Protein AF-A0A086CIS7-F1 (afdb_monomer)

Nearest PDB structures (foldseek):
  1qr0-assembly1_A  TM=6.938E-01  e=1.526E-03  Bacillus subtilis
  1fte-assembly1_C  TM=7.489E-01  e=6.905E-03  Streptococcus pneumoniae
  7r49-assembly3_C  TM=7.147E-01  e=5.167E-02  Lactiplantibacillus plantarum subsp. plantarum NC8
  3wpa-assembly1_A  TM=3.507E-01  e=7.914E+00  Acinetobacter sp. Tol 5
  3wpr-assembly1_B  TM=2.722E-01  e=7.432E+00  Acinetobacter sp. Tol 5

Solvent-accessible surface area (backbone atoms only — not comparable to full-atom values): 6364 Å² total; per-residue (Å²): 107,70,72,57,39,69,71,40,39,32,73,66,55,41,51,58,46,65,76,45,56,80,69,58,26,54,56,50,48,48,54,51,50,34,41,51,52,26,42,32,63,69,71,67,61,50,86,84,50,65,52,50,55,42,43,69,44,83,58,91,78,30,32,53,45,70,68,58,84,87,70,83,63,78,39,34,41,52,71,53,76,52,87,89,85,42,71,49,42,45,53,41,73,68,94,79,81,90,85,84,81,91,82,133

Secondary structure (DSSP, 8-state):
-HHHHHHHS-HHHHHHHHTS-HHHHHHHHHHHHHHHHHHHHHHT--TTS-TTSEEEE-SSSPEEEES-GGG----EEEEEE-TTS-EEEEEES-S---------

Foldseek 3Di:
DLVCCVQQAAPVLSVVLVPDDPVVSVVSVLCLVQQLVQVCVVVVVPPVDRSNQWHWDPPPFIFIDHNDPPDDQGKGWDWD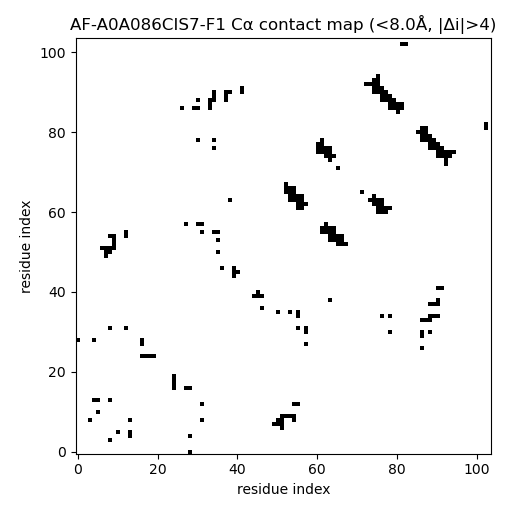AAPPRHIHIHIDSDPDDDDDDDHD

Mean predicted aligned error: 5.94 Å

Organism: NCBI:txid1527444

Radius of gyration: 13.67 Å; Cα contacts (8 Å, |Δi|>4): 129; chains: 1; bounding box: 42×26×33 Å

pLDDT: mean 82.27, std 9.65, range [56.06, 92.88]

Sequence (104 aa):
MEKIAKRFFCFQEFSKLKSFNSYDKNIEFLRLWTGKEAYLKATGEGISQRLNTVKVITDYPMQIIDVSPLNYLPWRILSFITQSNYLISIVTLEKKQKIYYWKI

Structure (mmCIF, N/CA/C/O backbone):
data_AF-A0A086CIS7-F1
#
_entry.id   AF-A0A086CIS7-F1
#
loop_
_atom_site.group_PDB
_atom_site.id
_atom_site.type_symbol
_atom_site.label_atom_id
_atom_site.label_alt_id
_atom_site.label_comp_id
_atom_site.label_asym_id
_atom_site.label_entity_id
_atom_site.label_seq_id
_atom_site.pdbx_PDB_ins_code
_atom_site.Cartn_x
_atom_site.Cartn_y
_atom_site.Cartn_z
_atom_site.occupancy
_atom_site.B_iso_or_equiv
_atom_site.auth_seq_id
_atom_site.auth_comp_id
_atom_site.auth_asym_id
_atom_site.auth_atom_id
_atom_site.pdbx_PDB_model_num
ATOM 1 N N . MET A 1 1 ? -4.579 -2.969 13.221 1.00 81.75 1 MET A N 1
ATOM 2 C CA . MET A 1 1 ? -4.043 -1.920 12.329 1.00 81.75 1 MET A CA 1
ATOM 3 C C . MET A 1 1 ? -2.597 -1.556 12.653 1.00 81.75 1 MET A C 1
ATOM 5 O O . MET A 1 1 ? -1.725 -1.809 11.835 1.00 81.75 1 MET A O 1
ATOM 9 N N . GLU A 1 2 ? -2.307 -1.039 13.851 1.00 85.00 2 GLU A N 1
ATOM 10 C CA . GLU A 1 2 ? -0.987 -0.463 14.162 1.00 85.00 2 GLU A CA 1
ATOM 11 C C . GLU A 1 2 ? 0.185 -1.456 14.046 1.00 85.00 2 GLU A C 1
ATOM 13 O O . GLU A 1 2 ? 1.229 -1.101 13.511 1.00 85.00 2 GLU A O 1
ATOM 18 N N . LYS A 1 3 ? 0.003 -2.725 14.446 1.00 89.44 3 LYS A N 1
ATOM 19 C CA . LYS A 1 3 ? 1.018 -3.785 14.258 1.00 89.44 3 LYS A CA 1
ATOM 20 C C . LYS A 1 3 ? 1.348 -4.042 12.779 1.00 89.44 3 LYS A C 1
ATOM 22 O O . LYS A 1 3 ? 2.512 -4.233 12.445 1.00 89.44 3 LYS A O 1
ATOM 27 N N . ILE A 1 4 ? 0.332 -4.035 11.910 1.00 89.19 4 ILE A N 1
ATOM 28 C CA . ILE A 1 4 ? 0.490 -4.229 10.458 1.00 89.19 4 ILE A CA 1
ATOM 29 C C . ILE A 1 4 ? 1.209 -3.015 9.871 1.00 89.19 4 ILE A C 1
ATOM 31 O O . ILE A 1 4 ? 2.228 -3.173 9.206 1.00 89.19 4 ILE A O 1
ATOM 35 N N . ALA A 1 5 ? 0.743 -1.808 10.204 1.00 90.12 5 ALA A N 1
ATOM 36 C CA . ALA A 1 5 ? 1.361 -0.567 9.753 1.00 90.12 5 ALA A CA 1
ATOM 37 C C . ALA A 1 5 ? 2.838 -0.487 10.175 1.00 90.12 5 ALA A C 1
ATOM 39 O O . ALA A 1 5 ? 3.698 -0.227 9.347 1.00 90.12 5 ALA A O 1
ATOM 40 N N . LYS A 1 6 ? 3.167 -0.820 11.429 1.00 89.50 6 LYS A N 1
ATOM 41 C CA . LYS A 1 6 ? 4.554 -0.819 11.924 1.00 89.50 6 LYS A CA 1
ATOM 42 C C . LYS A 1 6 ? 5.465 -1.805 11.178 1.00 89.50 6 LYS A C 1
ATOM 44 O O . LYS A 1 6 ? 6.664 -1.568 11.091 1.00 89.50 6 LYS A O 1
ATOM 49 N N . ARG A 1 7 ? 4.921 -2.923 10.686 1.00 87.69 7 ARG A N 1
ATOM 50 C CA . ARG A 1 7 ? 5.690 -3.969 9.994 1.00 87.69 7 ARG A CA 1
ATOM 51 C C . ARG A 1 7 ? 5.877 -3.682 8.503 1.00 87.69 7 ARG A C 1
ATOM 53 O O . ARG A 1 7 ? 6.934 -4.001 7.969 1.00 87.69 7 ARG A O 1
ATOM 60 N N . PHE A 1 8 ? 4.858 -3.135 7.844 1.00 87.56 8 PHE A N 1
ATOM 61 C CA . PHE A 1 8 ? 4.811 -3.044 6.380 1.00 87.56 8 PHE A CA 1
ATOM 62 C C . PHE A 1 8 ? 4.884 -1.619 5.833 1.00 87.56 8 PHE A C 1
ATOM 64 O O . PHE A 1 8 ? 5.146 -1.447 4.646 1.00 87.56 8 PHE A O 1
ATOM 71 N N . PHE A 1 9 ? 4.649 -0.598 6.656 1.00 89.94 9 PHE A N 1
ATOM 72 C CA . PHE A 1 9 ? 4.768 0.791 6.221 1.00 89.94 9 PHE A CA 1
ATOM 73 C C . PHE A 1 9 ? 6.169 1.310 6.522 1.00 89.94 9 PHE A C 1
ATOM 75 O O . PHE A 1 9 ? 6.8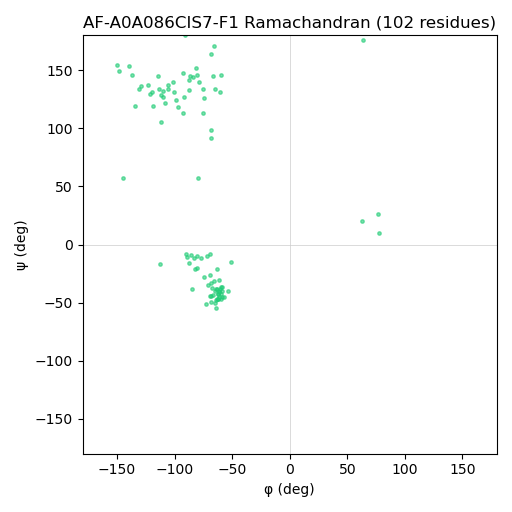04 0.914 7.503 1.00 89.94 9 PHE A O 1
ATOM 82 N N . CYS A 1 10 ? 6.662 2.209 5.676 1.00 89.25 10 CYS A N 1
ATOM 83 C CA . CYS A 1 10 ? 7.903 2.907 5.956 1.00 89.25 10 CYS A CA 1
ATOM 84 C C . CYS A 1 10 ? 7.705 3.866 7.143 1.00 89.25 10 CYS A C 1
ATOM 86 O O . CYS A 1 10 ? 6.583 4.218 7.522 1.00 89.25 10 CYS A O 1
ATOM 88 N N . PHE A 1 11 ? 8.809 4.324 7.734 1.00 88.31 11 PHE A N 1
ATOM 89 C CA . PHE A 1 11 ? 8.767 5.215 8.895 1.00 88.31 11 PHE A CA 1
ATOM 90 C C . PHE A 1 11 ? 7.907 6.470 8.658 1.00 88.31 11 PHE A C 1
ATOM 92 O O . PHE A 1 11 ? 7.148 6.881 9.534 1.00 88.31 11 PHE A O 1
ATOM 99 N N . GLN A 1 12 ? 7.995 7.055 7.463 1.00 88.75 12 GLN A N 1
ATOM 100 C CA . GLN A 1 12 ? 7.273 8.277 7.098 1.00 88.75 12 GLN A CA 1
ATOM 101 C C . GLN A 1 12 ? 5.759 8.034 7.000 1.00 88.75 12 GLN A C 1
ATOM 103 O O . GLN A 1 12 ? 4.981 8.810 7.549 1.00 88.75 12 GLN A O 1
ATOM 108 N N . GLU A 1 13 ? 5.342 6.935 6.365 1.00 92.06 13 GLU A N 1
ATOM 109 C CA . GLU A 1 13 ? 3.936 6.514 6.273 1.00 92.06 13 GLU A CA 1
ATOM 110 C C . GLU A 1 13 ? 3.353 6.220 7.660 1.00 92.06 13 GLU A C 1
ATOM 112 O O . GLU A 1 13 ? 2.280 6.708 8.003 1.00 92.06 13 GLU A O 1
ATOM 117 N N . PHE A 1 14 ? 4.079 5.464 8.491 1.00 91.88 14 PHE A N 1
ATOM 118 C CA . PHE A 1 14 ? 3.640 5.136 9.847 1.00 91.88 14 PHE A CA 1
ATOM 119 C C . PHE A 1 14 ? 3.534 6.378 10.741 1.00 91.88 14 PHE A C 1
ATOM 121 O O . PHE A 1 14 ? 2.598 6.492 11.532 1.00 91.88 14 PHE A O 1
ATOM 128 N N . SER A 1 15 ? 4.464 7.326 10.601 1.00 90.75 15 SER A N 1
ATOM 129 C CA . SER A 1 15 ? 4.444 8.581 11.360 1.00 90.75 15 SER A CA 1
ATOM 130 C C . SER A 1 15 ? 3.285 9.480 10.927 1.00 90.75 15 SER A C 1
ATOM 132 O O . SER A 1 15 ? 2.554 9.969 11.786 1.00 90.75 15 SER A O 1
ATOM 134 N N . LYS A 1 16 ? 3.053 9.620 9.612 1.00 89.62 16 LYS A N 1
ATOM 135 C CA . LYS A 1 16 ? 1.887 10.329 9.056 1.00 89.62 16 LYS A CA 1
ATOM 136 C C . LYS A 1 16 ? 0.580 9.685 9.525 1.00 89.62 16 LYS A C 1
ATOM 138 O O . LYS A 1 16 ? -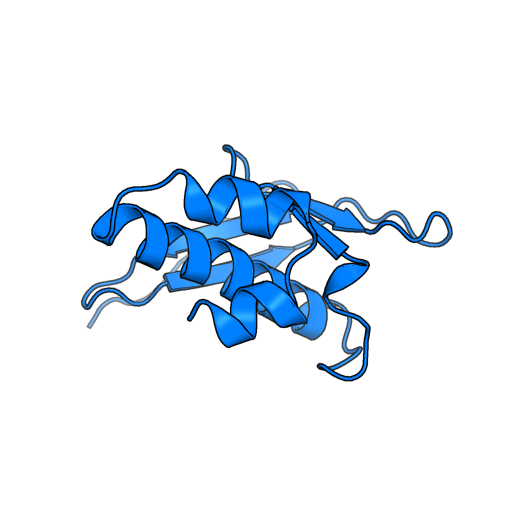0.328 10.376 9.963 1.00 89.62 16 LYS A O 1
ATOM 143 N N . LEU A 1 17 ? 0.496 8.355 9.534 1.00 91.94 17 LEU A N 1
ATOM 144 C CA . LEU A 1 17 ? -0.683 7.641 10.026 1.00 91.94 17 LEU A CA 1
ATOM 145 C C . LEU A 1 17 ? -0.989 7.959 11.501 1.00 91.94 17 LEU A C 1
ATOM 147 O O . LEU A 1 17 ? -2.152 8.047 11.896 1.00 91.94 17 LEU A O 1
ATOM 151 N N . LYS A 1 18 ? 0.045 8.135 12.334 1.00 91.12 18 LYS A N 1
ATOM 152 C CA . LYS A 1 18 ? -0.121 8.427 13.764 1.00 91.12 18 LYS A CA 1
ATOM 153 C C . LYS A 1 18 ? -0.682 9.813 14.058 1.00 91.12 18 LYS A C 1
ATOM 155 O O . LYS A 1 18 ? -1.327 9.944 15.097 1.00 91.12 18 LYS A O 1
ATOM 160 N N . SER A 1 19 ? -0.491 10.793 13.172 1.00 90.00 19 SER A N 1
ATOM 161 C CA . SER A 1 19 ? -0.976 12.163 13.380 1.00 90.00 19 SER A CA 1
ATOM 162 C C . SER A 1 19 ? -2.480 12.341 13.143 1.00 90.00 19 SER A C 1
ATOM 164 O O . SER A 1 19 ? -3.021 13.380 13.504 1.00 90.00 19 SER A O 1
ATOM 166 N N . PHE A 1 20 ? -3.170 11.356 12.560 1.00 88.69 20 PHE A N 1
ATOM 167 C CA . PHE A 1 20 ? -4.617 11.421 12.334 1.00 88.69 20 PHE A CA 1
ATOM 168 C C . PHE A 1 20 ? -5.441 11.048 13.579 1.00 88.69 20 PHE A C 1
ATOM 170 O O . PHE A 1 20 ? -5.027 10.223 14.405 1.00 88.69 20 PHE A O 1
ATOM 177 N N . ASN A 1 21 ? -6.654 11.608 13.671 1.00 88.75 21 ASN A N 1
ATOM 178 C CA . ASN A 1 21 ? -7.688 11.163 14.613 1.00 88.75 21 ASN A CA 1
ATOM 179 C C . ASN A 1 21 ? -8.168 9.732 14.275 1.00 88.75 21 ASN A C 1
ATOM 181 O O . ASN A 1 21 ? -7.794 9.168 13.250 1.00 88.75 21 ASN A O 1
ATOM 185 N N . SER A 1 22 ? -8.974 9.108 15.137 1.00 82.00 22 SER A N 1
ATOM 186 C CA . SER A 1 22 ? -9.342 7.688 15.004 1.00 82.00 22 SER A CA 1
ATOM 187 C C . SER A 1 22 ? -10.048 7.328 13.688 1.00 82.00 22 SER A C 1
ATOM 189 O O . SER A 1 22 ? -9.739 6.280 13.120 1.00 82.00 22 SER A O 1
ATOM 191 N N . TYR A 1 23 ? -10.959 8.167 13.189 1.00 81.31 23 TYR A N 1
ATOM 192 C CA . TYR A 1 23 ? -11.692 7.901 11.947 1.00 81.31 23 TYR A CA 1
ATOM 193 C C . TYR A 1 23 ? -10.791 8.071 10.718 1.00 81.31 23 TYR A C 1
ATOM 195 O O . TYR A 1 23 ? -10.642 7.140 9.923 1.00 81.31 23 TYR A O 1
ATOM 203 N N . ASP A 1 24 ? -10.100 9.208 10.624 1.00 87.69 24 ASP A N 1
ATOM 204 C CA . ASP A 1 24 ? -9.222 9.515 9.493 1.00 87.69 24 ASP A CA 1
ATOM 205 C C . ASP A 1 24 ? -8.024 8.564 9.432 1.00 87.69 24 ASP A C 1
ATOM 207 O O . ASP A 1 24 ? -7.577 8.178 8.353 1.00 87.69 24 ASP A O 1
ATOM 211 N N . LYS A 1 25 ? -7.550 8.090 10.589 1.00 90.94 25 LYS A N 1
ATOM 212 C CA . LYS A 1 25 ? -6.491 7.080 10.687 1.00 90.94 25 LYS A CA 1
ATOM 213 C C . LYS A 1 25 ? -6.896 5.761 10.043 1.00 90.94 25 LYS A C 1
ATOM 215 O O . LYS A 1 25 ? -6.072 5.140 9.378 1.00 90.94 25 LYS A O 1
ATOM 220 N N . ASN A 1 26 ? -8.144 5.324 10.211 1.00 89.31 26 ASN A N 1
ATOM 221 C CA . ASN A 1 26 ? -8.599 4.085 9.583 1.00 89.31 26 ASN A CA 1
ATOM 222 C C . ASN A 1 26 ? -8.647 4.216 8.059 1.00 89.31 26 ASN A C 1
ATOM 224 O O . ASN A 1 26 ? -8.173 3.325 7.354 1.00 89.31 26 ASN A O 1
ATOM 228 N N . ILE A 1 27 ? -9.168 5.340 7.560 1.00 88.88 27 ILE A N 1
ATOM 229 C CA . ILE A 1 27 ? -9.214 5.624 6.123 1.00 88.88 27 ILE A CA 1
ATOM 230 C C . ILE A 1 27 ? -7.798 5.703 5.554 1.00 88.88 27 ILE A C 1
ATOM 232 O O . ILE A 1 27 ? -7.503 5.066 4.545 1.00 88.88 27 ILE A O 1
ATOM 236 N N . GLU A 1 28 ? -6.901 6.429 6.215 1.00 91.00 28 GLU A N 1
ATOM 237 C CA . GLU A 1 28 ? -5.528 6.600 5.751 1.00 91.00 28 GLU A CA 1
ATOM 238 C C . GLU A 1 28 ? -4.755 5.278 5.753 1.00 91.00 28 GLU A C 1
ATOM 240 O O . GLU A 1 28 ? -4.052 4.964 4.791 1.00 91.00 28 GLU A O 1
ATOM 245 N N . PHE A 1 29 ? -4.940 4.442 6.779 1.00 92.88 29 PHE A N 1
ATOM 246 C CA . PHE A 1 29 ? -4.381 3.094 6.774 1.00 92.88 29 PHE A CA 1
ATOM 247 C C . PHE A 1 29 ? -4.887 2.280 5.589 1.00 92.88 29 PHE A C 1
ATOM 249 O O . PHE A 1 29 ? -4.084 1.618 4.935 1.00 92.88 29 PHE A O 1
ATOM 256 N N . LEU A 1 30 ? -6.194 2.319 5.306 1.00 91.38 30 LEU A N 1
ATOM 257 C CA . LEU A 1 30 ? -6.762 1.592 4.177 1.00 91.38 30 LEU A CA 1
ATOM 258 C C . LEU A 1 30 ? -6.174 2.089 2.858 1.00 91.38 30 LEU A C 1
ATOM 260 O O . LEU A 1 30 ? -5.793 1.253 2.046 1.00 91.38 30 LEU A O 1
ATOM 264 N N . ARG A 1 31 ? -6.012 3.404 2.660 1.00 91.88 31 ARG A N 1
ATOM 265 C CA . ARG A 1 31 ? -5.372 3.974 1.457 1.00 91.88 31 ARG A CA 1
ATOM 266 C C . ARG A 1 31 ? -3.936 3.482 1.288 1.00 91.88 31 ARG A C 1
ATOM 268 O O . ARG A 1 31 ? -3.563 3.056 0.199 1.00 91.88 31 ARG A O 1
ATOM 275 N N . LEU A 1 32 ? -3.145 3.502 2.360 1.00 92.19 32 LEU A N 1
ATOM 276 C CA . LEU A 1 32 ? -1.763 3.016 2.346 1.00 92.19 32 LEU A CA 1
ATOM 277 C C . LEU A 1 32 ? -1.692 1.510 2.068 1.00 92.19 32 LEU A C 1
ATOM 279 O O . LEU A 1 32 ? -0.923 1.069 1.217 1.00 92.19 32 LEU A O 1
ATOM 283 N N . TRP A 1 33 ? -2.509 0.723 2.769 1.00 91.75 33 TRP A N 1
ATOM 284 C CA . TRP A 1 33 ? -2.533 -0.732 2.655 1.00 91.75 33 TRP A CA 1
ATOM 285 C C . TRP A 1 33 ? -2.975 -1.185 1.265 1.00 91.75 33 TRP A C 1
ATOM 287 O O . TRP A 1 33 ? -2.259 -1.914 0.586 1.00 91.75 33 TRP A O 1
ATOM 297 N N . THR A 1 34 ? -4.136 -0.716 0.812 1.00 92.06 34 THR A N 1
ATOM 298 C CA . THR A 1 34 ? -4.699 -1.113 -0.484 1.00 92.06 34 THR A CA 1
ATOM 299 C C . THR A 1 34 ? -3.877 -0.579 -1.654 1.00 92.06 34 THR A C 1
ATOM 301 O O . THR A 1 34 ? -3.734 -1.288 -2.645 1.00 92.06 34 THR A O 1
ATOM 304 N N . GLY A 1 35 ? -3.262 0.604 -1.535 1.00 91.81 35 GLY A N 1
ATOM 305 C CA . GLY A 1 35 ? -2.323 1.123 -2.531 1.00 91.81 35 GLY A CA 1
ATOM 306 C C . GLY A 1 35 ? -1.088 0.233 -2.699 1.00 91.81 35 GLY A C 1
ATOM 307 O O . GLY A 1 35 ? -0.717 -0.094 -3.825 1.00 91.81 35 GLY A O 1
ATOM 308 N N . LYS A 1 36 ? -0.493 -0.216 -1.586 1.00 90.75 36 LYS A N 1
ATOM 309 C CA . LYS A 1 36 ? 0.625 -1.175 -1.591 1.00 90.75 36 LYS A CA 1
ATOM 310 C C . LYS A 1 36 ? 0.223 -2.526 -2.184 1.00 90.75 36 LYS A C 1
ATOM 312 O O . LYS A 1 36 ? 0.922 -3.043 -3.046 1.00 90.75 36 LYS A O 1
ATOM 317 N N . GLU A 1 37 ? -0.916 -3.072 -1.769 1.00 90.50 37 GLU A N 1
ATOM 318 C CA . GLU A 1 37 ? -1.434 -4.343 -2.293 1.00 90.50 37 GLU A CA 1
ATOM 319 C C . GLU A 1 37 ? -1.740 -4.270 -3.794 1.00 90.50 37 GLU A C 1
ATOM 321 O O . GLU A 1 37 ? -1.411 -5.187 -4.543 1.00 90.50 37 GLU A O 1
ATOM 326 N N . ALA A 1 38 ? -2.348 -3.175 -4.258 1.00 91.00 38 ALA A N 1
ATOM 327 C CA . ALA A 1 38 ? -2.613 -2.958 -5.676 1.00 91.00 38 ALA A CA 1
ATOM 328 C C . ALA A 1 38 ? -1.311 -2.867 -6.484 1.00 91.00 38 ALA A C 1
ATOM 330 O O . ALA A 1 38 ? -1.246 -3.411 -7.583 1.00 91.00 38 ALA A O 1
ATOM 331 N N . TYR A 1 39 ? -0.270 -2.240 -5.926 1.00 88.81 39 TYR A N 1
ATOM 332 C CA . TYR A 1 39 ? 1.046 -2.172 -6.558 1.00 88.81 39 TYR A CA 1
ATOM 333 C C . TYR A 1 39 ? 1.680 -3.559 -6.682 1.00 88.81 39 TYR A C 1
ATOM 335 O O . TYR A 1 39 ? 2.031 -3.955 -7.787 1.00 88.81 39 TYR A O 1
ATOM 343 N N . LEU A 1 40 ? 1.721 -4.339 -5.596 1.00 87.56 40 LEU A N 1
ATOM 344 C CA . LEU A 1 40 ? 2.253 -5.707 -5.629 1.00 87.56 40 LEU A CA 1
ATOM 345 C C . LEU A 1 40 ? 1.505 -6.611 -6.619 1.00 87.56 40 LEU A C 1
ATOM 347 O O . LEU A 1 40 ? 2.102 -7.469 -7.267 1.00 87.56 40 LEU A O 1
ATOM 351 N N . LYS A 1 41 ? 0.185 -6.432 -6.739 1.00 88.62 41 LYS A N 1
ATOM 352 C CA . LYS A 1 41 ? -0.628 -7.149 -7.730 1.00 88.62 41 LYS A CA 1
ATOM 353 C C . LYS A 1 41 ? -0.301 -6.721 -9.156 1.00 88.62 41 LYS A C 1
ATOM 355 O O . LYS A 1 41 ? -0.299 -7.568 -10.041 1.00 88.62 41 LYS A O 1
ATOM 360 N N . ALA A 1 42 ? -0.032 -5.435 -9.376 1.00 87.44 42 ALA A N 1
ATOM 361 C CA . ALA A 1 42 ? 0.336 -4.911 -10.685 1.00 87.44 42 ALA A CA 1
ATOM 362 C C . ALA A 1 42 ? 1.743 -5.356 -11.121 1.00 87.44 42 ALA A C 1
ATOM 364 O O . ALA A 1 42 ? 1.948 -5.597 -12.308 1.00 87.44 42 ALA A O 1
ATOM 365 N N . THR A 1 43 ? 2.693 -5.495 -10.188 1.00 84.50 43 THR A N 1
ATOM 366 C CA . THR A 1 43 ? 4.048 -5.991 -10.488 1.00 84.50 43 THR A CA 1
ATOM 367 C C . THR A 1 43 ? 4.131 -7.518 -10.559 1.00 84.50 43 THR A C 1
ATOM 369 O O . THR A 1 43 ? 5.040 -8.053 -11.188 1.00 84.50 43 THR A O 1
ATOM 372 N N . GLY A 1 44 ? 3.181 -8.235 -9.948 1.00 83.38 44 GLY A N 1
ATOM 373 C CA . GLY A 1 44 ? 3.165 -9.701 -9.902 1.00 83.38 44 GLY A CA 1
ATOM 374 C C . GLY A 1 44 ? 4.142 -10.303 -8.885 1.00 83.38 44 GLY A C 1
ATOM 375 O O . GLY A 1 44 ? 4.351 -11.512 -8.868 1.00 83.38 44 GLY A O 1
ATOM 376 N N . GLU A 1 45 ? 4.734 -9.480 -8.019 1.00 73.62 45 GLU A N 1
ATOM 377 C CA . GLU A 1 45 ? 5.848 -9.870 -7.143 1.00 73.62 45 GLU A CA 1
ATOM 378 C C . GLU A 1 45 ? 5.408 -10.511 -5.813 1.00 73.62 45 GLU A C 1
ATOM 380 O O . GLU A 1 45 ? 6.230 -11.058 -5.067 1.00 73.62 45 GLU A O 1
ATOM 385 N N . GLY A 1 46 ? 4.104 -10.473 -5.518 1.00 69.06 46 GLY A N 1
ATOM 386 C CA . GLY A 1 46 ? 3.517 -11.010 -4.290 1.00 69.06 46 GLY A CA 1
ATOM 387 C C . GLY A 1 46 ? 3.986 -10.299 -3.009 1.00 69.06 46 GLY A C 1
ATOM 388 O O . GLY A 1 46 ? 4.847 -9.424 -3.013 1.00 69.06 46 GLY A O 1
ATOM 389 N N . ILE A 1 47 ? 3.428 -10.694 -1.858 1.00 66.12 47 ILE A N 1
ATOM 390 C CA . ILE A 1 47 ? 3.753 -10.107 -0.533 1.00 66.12 47 ILE A CA 1
ATOM 391 C C . ILE A 1 47 ? 5.188 -10.462 -0.078 1.00 66.12 47 ILE A C 1
ATOM 393 O O . ILE A 1 47 ? 5.694 -9.933 0.910 1.00 66.12 47 ILE A O 1
ATOM 397 N N . SER A 1 48 ? 5.875 -11.353 -0.802 1.00 60.91 48 SER A N 1
ATOM 398 C CA . SER A 1 48 ? 7.274 -11.726 -0.564 1.00 60.91 48 SER A CA 1
ATOM 399 C C . SER A 1 48 ? 8.254 -10.568 -0.735 1.00 60.91 48 SER A C 1
ATOM 401 O O . SER A 1 48 ? 9.349 -10.618 -0.170 1.00 60.91 48 SER A O 1
ATOM 403 N N . GLN A 1 49 ? 7.877 -9.516 -1.468 1.00 59.34 49 GLN A N 1
ATOM 404 C CA . GLN A 1 49 ? 8.680 -8.307 -1.534 1.00 59.34 49 GLN A CA 1
ATOM 405 C C . GLN A 1 49 ? 8.471 -7.405 -0.324 1.00 59.34 49 GLN A C 1
ATOM 407 O O . GLN A 1 49 ? 7.402 -7.306 0.279 1.00 59.34 49 GLN A O 1
ATOM 412 N N . ARG A 1 50 ? 9.557 -6.742 0.063 1.00 67.75 50 ARG A N 1
ATOM 413 C CA . ARG A 1 50 ? 9.614 -5.903 1.248 1.00 67.75 50 ARG A CA 1
ATOM 414 C C . ARG A 1 50 ? 8.733 -4.664 1.046 1.00 67.75 50 ARG A C 1
ATOM 416 O O . ARG A 1 50 ? 9.216 -3.637 0.612 1.00 67.75 50 ARG A O 1
ATOM 423 N N . LEU A 1 51 ? 7.458 -4.710 1.435 1.00 72.25 51 LEU A N 1
ATOM 424 C CA . LEU A 1 51 ? 6.523 -3.565 1.389 1.00 72.25 51 LEU A CA 1
ATOM 425 C C . LEU A 1 51 ? 7.039 -2.259 2.034 1.00 72.25 51 LEU A C 1
ATOM 427 O O . LEU A 1 51 ? 6.469 -1.190 1.811 1.00 72.25 51 LEU A O 1
ATOM 431 N N . ASN A 1 52 ? 8.112 -2.330 2.826 1.00 67.94 52 ASN A N 1
ATOM 432 C CA . ASN A 1 52 ? 8.799 -1.173 3.390 1.00 67.94 52 ASN A CA 1
ATOM 433 C C . ASN A 1 52 ? 9.784 -0.481 2.417 1.00 67.94 52 ASN A C 1
ATOM 435 O O . ASN A 1 52 ? 10.253 0.607 2.745 1.00 67.94 52 ASN A O 1
ATOM 439 N N . THR A 1 53 ? 10.091 -1.067 1.253 1.00 76.81 53 THR A N 1
ATOM 440 C CA . THR A 1 53 ? 10.944 -0.478 0.202 1.00 76.81 53 THR A CA 1
ATOM 441 C C . THR A 1 53 ? 10.153 0.329 -0.816 1.00 76.81 53 THR A C 1
ATOM 443 O O . THR A 1 53 ? 10.747 1.019 -1.632 1.00 76.81 53 THR A O 1
ATOM 446 N N . VAL A 1 54 ? 8.824 0.278 -0.761 1.00 81.94 54 VAL A N 1
ATOM 447 C CA . VAL A 1 54 ? 7.940 1.068 -1.617 1.00 81.94 54 VAL A CA 1
ATOM 448 C C . VAL A 1 54 ? 7.191 2.057 -0.747 1.00 81.94 54 VAL A C 1
ATOM 450 O O . VAL A 1 54 ? 6.658 1.694 0.302 1.00 81.94 54 VAL A O 1
ATOM 453 N N . LYS A 1 55 ? 7.124 3.312 -1.178 1.00 88.25 55 LYS A N 1
ATOM 454 C CA . LYS A 1 55 ? 6.406 4.374 -0.481 1.00 88.25 55 LYS A CA 1
ATOM 455 C C . LYS A 1 55 ? 5.165 4.777 -1.268 1.00 88.25 55 LYS A C 1
ATOM 457 O O . LYS A 1 55 ? 5.254 5.150 -2.432 1.00 88.25 55 LYS A O 1
ATOM 462 N N . VAL A 1 56 ? 4.016 4.762 -0.610 1.00 89.25 56 VAL A N 1
ATOM 463 C CA . VAL A 1 56 ? 2.766 5.334 -1.104 1.00 89.25 56 VAL A CA 1
ATOM 464 C C . VAL A 1 56 ? 2.668 6.779 -0.620 1.00 89.25 56 VAL A C 1
ATOM 466 O O . VAL A 1 56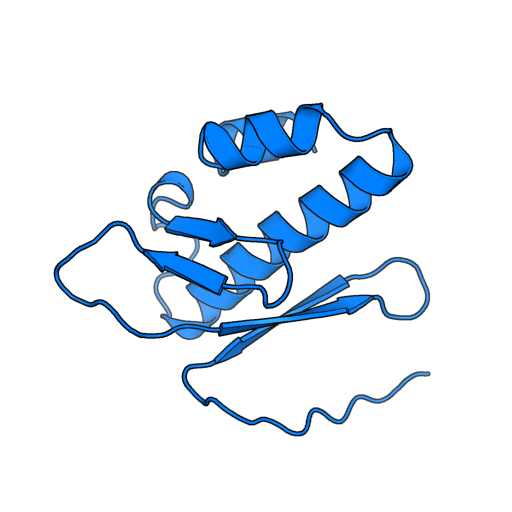 ? 2.750 7.061 0.576 1.00 89.25 56 VAL A O 1
ATOM 469 N N . ILE A 1 57 ? 2.449 7.706 -1.546 1.00 88.44 57 ILE A N 1
ATOM 470 C CA . ILE A 1 57 ? 2.060 9.083 -1.238 1.00 88.44 57 ILE A CA 1
ATOM 471 C C . ILE A 1 57 ? 0.546 9.177 -1.365 1.00 88.44 57 ILE A C 1
ATOM 473 O O . ILE A 1 57 ? -0.002 8.946 -2.438 1.00 88.44 57 ILE A O 1
ATOM 477 N N . THR A 1 58 ? -0.120 9.510 -0.262 1.00 85.62 58 THR A N 1
ATOM 478 C CA . THR A 1 58 ? -1.586 9.597 -0.164 1.00 85.62 58 THR A CA 1
ATOM 479 C C . THR A 1 58 ? -2.164 10.972 -0.508 1.00 85.62 58 THR A C 1
ATOM 481 O O . THR A 1 58 ? -3.384 11.109 -0.663 1.00 85.62 58 THR A O 1
ATOM 484 N N . ASP A 1 59 ? -1.302 11.983 -0.633 1.00 83.75 59 ASP A N 1
ATOM 485 C CA . ASP A 1 59 ? -1.676 13.337 -1.041 1.00 83.75 59 ASP A CA 1
ATOM 486 C C . ASP A 1 59 ? -2.156 13.325 -2.495 1.00 83.75 59 ASP A C 1
ATOM 488 O O . ASP A 1 59 ? -1.691 12.523 -3.300 1.00 83.75 59 ASP A O 1
ATOM 492 N N . TYR A 1 60 ? -3.139 14.158 -2.833 1.00 75.50 60 TYR A N 1
ATOM 493 C CA . TYR A 1 60 ? -3.747 14.116 -4.161 1.00 75.50 60 TYR A CA 1
ATOM 494 C C . TYR A 1 60 ? -2.809 14.734 -5.225 1.00 75.50 60 TYR A C 1
ATOM 496 O O . TYR A 1 60 ? -2.421 15.891 -5.061 1.00 75.50 60 TYR A O 1
ATOM 504 N N . PRO A 1 61 ? -2.485 14.028 -6.333 1.00 74.00 61 PRO A N 1
ATOM 505 C CA . PRO A 1 61 ? -2.894 12.666 -6.680 1.00 74.00 61 PRO A CA 1
ATOM 506 C C . PRO A 1 61 ? -2.000 11.594 -6.040 1.00 74.00 61 PRO A C 1
ATOM 508 O O . PRO A 1 61 ? -0.778 11.742 -5.969 1.00 74.00 61 PRO A O 1
ATOM 511 N N . MET A 1 62 ? -2.630 10.480 -5.663 1.00 83.12 62 MET A N 1
ATOM 512 C CA . MET A 1 62 ? -1.986 9.358 -4.985 1.00 83.12 62 MET A CA 1
ATOM 513 C C . MET A 1 62 ? -0.940 8.677 -5.890 1.00 83.12 62 MET A C 1
ATOM 515 O O . MET A 1 62 ? -1.210 8.407 -7.064 1.00 83.12 62 MET A O 1
ATOM 519 N N . GLN A 1 63 ? 0.253 8.394 -5.364 1.00 84.38 63 GLN A N 1
ATOM 520 C CA . GLN A 1 63 ? 1.403 7.921 -6.155 1.00 84.38 63 GLN A CA 1
ATOM 521 C C . GLN A 1 63 ? 2.201 6.829 -5.444 1.00 84.38 63 GLN A C 1
ATOM 523 O O .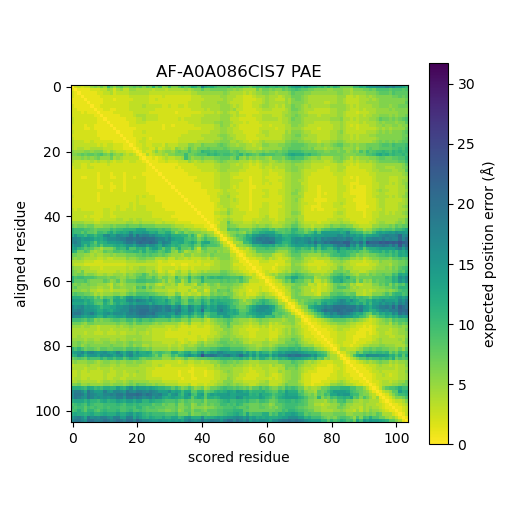 GLN A 1 63 ? 2.232 6.776 -4.213 1.00 84.38 63 GLN A O 1
ATOM 528 N N . ILE A 1 64 ? 2.880 5.990 -6.232 1.00 82.88 64 ILE A N 1
ATOM 529 C CA . ILE A 1 64 ? 3.915 5.076 -5.744 1.00 82.88 64 ILE A CA 1
ATOM 530 C C . ILE A 1 64 ? 5.285 5.674 -6.040 1.00 82.88 64 ILE A C 1
ATOM 532 O O . ILE A 1 64 ? 5.580 6.062 -7.168 1.00 82.88 64 ILE A O 1
ATOM 536 N N . ILE A 1 65 ? 6.135 5.692 -5.021 1.00 79.12 65 ILE A N 1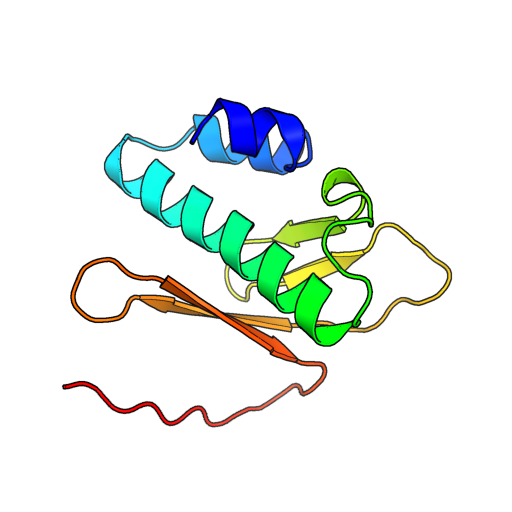
ATOM 537 C CA . ILE A 1 65 ? 7.570 5.883 -5.155 1.00 79.12 65 ILE A CA 1
ATOM 538 C C . ILE A 1 65 ? 8.227 4.562 -4.780 1.00 79.12 65 ILE A C 1
ATOM 540 O O . ILE A 1 65 ? 8.290 4.197 -3.604 1.00 79.12 65 ILE A O 1
ATOM 544 N N . ASP A 1 66 ? 8.698 3.845 -5.792 1.00 71.81 66 ASP A N 1
ATOM 545 C CA . ASP A 1 66 ? 9.619 2.735 -5.588 1.00 71.81 66 ASP A CA 1
ATOM 546 C C . ASP A 1 66 ? 11.015 3.300 -5.284 1.00 71.81 66 ASP A C 1
ATOM 548 O O . ASP A 1 66 ? 11.470 4.249 -5.928 1.00 71.81 66 ASP A O 1
ATOM 552 N N . VAL A 1 67 ? 11.668 2.761 -4.256 1.00 62.84 67 VAL A N 1
ATOM 553 C CA . 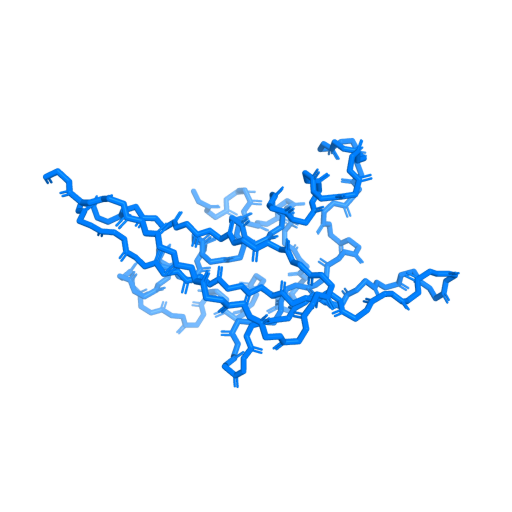VAL A 1 67 ? 13.017 3.165 -3.840 1.00 62.84 67 VAL A CA 1
ATOM 554 C C . VAL A 1 67 ? 14.086 2.456 -4.683 1.00 62.84 67 VAL A C 1
ATOM 556 O O . VAL A 1 67 ? 15.247 2.857 -4.641 1.00 62.84 67 VAL A O 1
ATOM 559 N N . SER A 1 68 ? 13.727 1.440 -5.478 1.00 64.19 68 SER A N 1
ATOM 560 C CA . SER A 1 68 ? 14.658 0.793 -6.404 1.00 64.19 68 SER A CA 1
ATOM 561 C C . SER A 1 68 ? 14.924 1.678 -7.635 1.00 64.19 68 SER A C 1
ATOM 563 O O . SER A 1 68 ? 14.031 1.875 -8.461 1.00 64.19 68 SER A O 1
ATOM 565 N N . PRO A 1 69 ? 16.154 2.195 -7.825 1.00 56.06 69 PRO A N 1
ATOM 566 C CA . PRO A 1 69 ? 16.473 3.084 -8.944 1.00 56.06 69 PRO A CA 1
ATOM 567 C C . PRO A 1 69 ? 16.526 2.361 -10.299 1.00 56.06 69 PRO A C 1
ATOM 569 O O . PRO A 1 69 ? 16.618 3.014 -11.334 1.00 56.06 69 PRO A O 1
ATOM 572 N N . LEU A 1 70 ? 16.489 1.024 -10.309 1.00 56.31 70 LEU A N 1
ATOM 573 C CA . LEU A 1 70 ? 16.716 0.229 -11.515 1.00 56.31 70 LEU A CA 1
ATOM 574 C C . LEU A 1 70 ? 15.487 0.134 -12.433 1.00 56.31 70 LEU A C 1
ATOM 576 O O . LEU A 1 70 ? 15.672 -0.130 -13.612 1.00 56.31 70 LEU A O 1
ATOM 580 N N . ASN A 1 71 ? 14.266 0.388 -11.938 1.00 60.16 71 ASN A N 1
ATOM 581 C CA . ASN A 1 71 ? 13.022 0.257 -12.714 1.00 60.16 71 ASN A CA 1
ATOM 582 C C . ASN A 1 71 ? 11.982 1.328 -12.332 1.00 60.16 71 ASN A C 1
ATOM 584 O O . ASN A 1 71 ? 10.857 1.012 -11.938 1.00 60.16 71 ASN A O 1
ATOM 588 N N . TYR A 1 72 ? 12.343 2.612 -12.438 1.00 69.00 72 TYR A N 1
ATOM 589 C CA . TYR A 1 72 ? 11.395 3.693 -12.154 1.00 69.00 72 TYR A CA 1
ATOM 590 C C . TYR A 1 72 ? 10.282 3.740 -13.209 1.00 69.00 72 TYR A C 1
ATOM 592 O O . TYR A 1 72 ? 10.439 4.295 -14.298 1.00 69.00 72 TYR A O 1
ATOM 600 N N . LEU A 1 73 ? 9.136 3.161 -12.867 1.00 80.19 73 LEU A N 1
ATOM 601 C CA . LEU A 1 73 ? 7.906 3.269 -13.636 1.00 80.19 73 LEU A CA 1
ATOM 602 C C . LEU A 1 73 ? 6.970 4.300 -12.980 1.00 80.19 73 LEU A C 1
ATOM 604 O O . LEU A 1 73 ? 6.860 4.329 -11.752 1.00 80.19 73 LEU A O 1
ATOM 608 N N . PRO A 1 74 ? 6.267 5.143 -13.764 1.00 84.25 74 PRO A N 1
ATOM 609 C CA . PRO A 1 74 ? 5.441 6.238 -13.253 1.00 84.25 74 PRO A CA 1
ATOM 610 C C . PRO A 1 74 ? 4.076 5.746 -12.741 1.00 84.25 74 PRO A C 1
ATOM 612 O O . PRO A 1 74 ? 3.022 6.180 -13.212 1.00 84.25 74 PRO A O 1
ATOM 615 N N . TRP A 1 75 ? 4.094 4.820 -11.786 1.00 86.62 75 TRP A N 1
ATOM 616 C CA . TRP A 1 75 ? 2.907 4.218 -11.194 1.00 86.62 75 TRP A CA 1
ATOM 617 C C . TRP A 1 75 ? 2.009 5.259 -10.520 1.00 86.62 75 TRP A C 1
ATOM 619 O O . TRP A 1 75 ? 2.439 6.075 -9.700 1.00 86.62 75 TRP A O 1
ATOM 629 N N . ARG A 1 76 ? 0.718 5.189 -10.833 1.00 87.12 76 ARG A N 1
ATOM 630 C CA . ARG A 1 76 ? -0.334 6.024 -10.253 1.00 87.12 76 ARG A CA 1
ATOM 631 C C . ARG A 1 76 ? -1.290 5.167 -9.454 1.00 87.12 76 ARG A C 1
ATOM 633 O O . ARG A 1 76 ? -1.588 4.049 -9.867 1.00 87.12 76 ARG A O 1
ATOM 640 N N . ILE A 1 77 ? -1.800 5.717 -8.353 1.00 88.75 77 ILE A N 1
ATOM 641 C CA . ILE A 1 77 ? -2.871 5.093 -7.580 1.00 88.75 77 ILE A CA 1
ATOM 642 C C . ILE A 1 77 ? -4.147 5.922 -7.706 1.00 88.75 77 ILE A C 1
ATOM 644 O O . ILE A 1 77 ? -4.168 7.123 -7.438 1.00 88.75 77 ILE A O 1
ATOM 648 N N . LEU A 1 78 ? -5.235 5.249 -8.063 1.00 88.19 78 LEU A N 1
ATOM 649 C CA . LEU A 1 78 ? -6.591 5.773 -7.983 1.00 88.19 78 LEU A CA 1
ATOM 650 C C . LEU A 1 78 ? -7.292 5.056 -6.835 1.00 88.19 78 LEU A C 1
ATOM 652 O O . LEU A 1 78 ? -7.381 3.831 -6.840 1.00 88.19 78 LEU A O 1
ATOM 656 N N . SER A 1 79 ? -7.774 5.818 -5.854 1.00 87.38 79 SER A N 1
ATOM 657 C CA . SER A 1 79 ? -8.440 5.267 -4.674 1.00 87.38 79 SER A CA 1
ATOM 658 C C . SER A 1 79 ? -9.775 5.945 -4.435 1.00 87.38 79 SER A C 1
ATOM 660 O O . SER A 1 79 ? -9.861 7.171 -4.496 1.00 87.38 79 SER A O 1
ATOM 662 N N . PHE A 1 80 ? -10.799 5.162 -4.116 1.00 85.62 80 PHE A N 1
ATOM 663 C CA . PHE A 1 80 ? -12.122 5.673 -3.770 1.00 85.62 80 PHE A CA 1
ATOM 664 C C . PHE A 1 80 ? -12.811 4.762 -2.752 1.00 85.62 80 PHE A C 1
ATOM 666 O O . PHE A 1 80 ? -12.576 3.553 -2.700 1.00 85.62 80 PHE A O 1
ATOM 673 N N . ILE A 1 81 ? -13.642 5.377 -1.911 1.00 82.19 81 ILE A N 1
ATOM 674 C CA . ILE A 1 81 ? -14.440 4.694 -0.891 1.00 82.19 81 ILE A CA 1
ATOM 675 C C . ILE A 1 81 ? -15.761 4.261 -1.532 1.00 82.19 81 ILE A C 1
ATOM 677 O O . ILE A 1 81 ? -16.413 5.054 -2.214 1.00 82.19 81 ILE A O 1
ATOM 681 N N . THR A 1 82 ? -16.166 3.011 -1.323 1.00 79.50 82 THR A N 1
ATOM 682 C CA . THR A 1 82 ? -17.472 2.495 -1.760 1.00 79.50 82 THR A CA 1
ATOM 683 C C . THR A 1 82 ? -18.528 2.683 -0.664 1.00 79.50 82 THR A C 1
ATOM 685 O O . THR A 1 82 ? -18.243 3.171 0.429 1.00 79.50 82 THR A O 1
ATOM 688 N N . GLN A 1 83 ? -19.777 2.264 -0.905 1.00 70.69 83 GLN A N 1
ATOM 689 C CA . GLN A 1 83 ? -20.716 2.069 0.211 1.00 70.69 83 GLN A CA 1
ATOM 690 C C . GLN A 1 83 ? -20.142 1.017 1.175 1.00 70.69 83 GLN A C 1
ATOM 692 O O . GLN A 1 83 ? -19.462 0.095 0.726 1.00 70.69 83 GLN A O 1
ATOM 697 N N . SER A 1 84 ? -20.402 1.170 2.480 1.00 69.50 84 SER A N 1
ATOM 698 C CA . SER A 1 84 ? -19.956 0.305 3.596 1.00 69.50 84 SER A CA 1
ATOM 699 C C . SER A 1 84 ? -18.498 0.419 4.088 1.00 69.50 84 SER A C 1
ATOM 701 O O . SER A 1 84 ? -17.9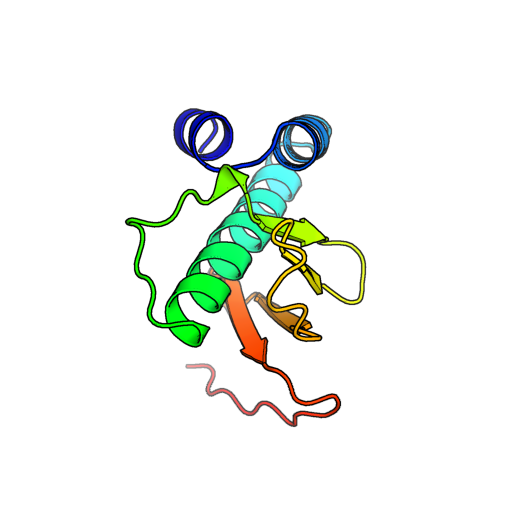86 -0.516 4.691 1.00 69.50 84 SER A O 1
ATOM 703 N N . ASN A 1 85 ? -17.838 1.574 3.925 1.00 73.88 85 ASN A N 1
ATOM 704 C CA . ASN A 1 85 ? -16.478 1.836 4.448 1.00 73.88 85 ASN A CA 1
ATOM 705 C C . ASN A 1 85 ? -15.375 0.931 3.863 1.00 73.88 85 ASN A C 1
ATOM 707 O O . ASN A 1 85 ? -14.296 0.813 4.447 1.00 73.88 85 ASN A O 1
ATOM 711 N N . TYR A 1 86 ? -15.615 0.320 2.702 1.00 84.12 86 TYR A N 1
ATOM 712 C CA . TYR A 1 86 ? -14.568 -0.357 1.943 1.00 84.12 86 TYR A CA 1
ATOM 713 C C . TYR A 1 86 ? -13.853 0.640 1.041 1.00 84.12 86 TYR A C 1
ATOM 715 O O . TYR A 1 86 ? -14.451 1.577 0.508 1.00 84.12 86 TYR A O 1
ATOM 723 N N . LEU A 1 87 ? -12.554 0.423 0.874 1.00 88.94 87 LEU A N 1
ATOM 724 C CA . LEU A 1 87 ? -11.705 1.244 0.031 1.00 88.94 87 LEU A CA 1
ATOM 725 C C . LEU A 1 87 ? -11.107 0.382 -1.071 1.00 88.94 87 LEU A C 1
ATOM 727 O O . LEU A 1 87 ? -10.563 -0.690 -0.805 1.00 88.94 87 LEU A O 1
ATOM 731 N N . ILE A 1 88 ? -11.213 0.869 -2.302 1.00 90.06 88 ILE A N 1
ATOM 732 C CA . ILE A 1 88 ? -10.594 0.262 -3.475 1.00 90.06 88 ILE A CA 1
ATOM 733 C C . ILE A 1 88 ? -9.407 1.130 -3.874 1.00 90.06 88 ILE A C 1
ATOM 735 O O . ILE A 1 88 ? -9.529 2.355 -3.912 1.00 90.06 88 ILE A O 1
ATOM 739 N N . SER A 1 89 ? -8.288 0.488 -4.209 1.00 92.00 89 SER A N 1
ATOM 740 C CA . SER A 1 89 ? -7.148 1.112 -4.878 1.00 92.00 89 SER A CA 1
ATOM 741 C C . SER A 1 89 ? -6.840 0.381 -6.174 1.00 92.00 89 SER A C 1
ATOM 743 O O . SER A 1 89 ? -6.830 -0.848 -6.221 1.00 92.00 89 SER A O 1
ATOM 745 N N . ILE A 1 90 ? -6.566 1.155 -7.217 1.00 90.81 90 ILE A N 1
ATOM 746 C CA . ILE A 1 90 ? -6.184 0.686 -8.546 1.00 90.81 90 ILE A CA 1
ATOM 747 C C . ILE A 1 90 ? -4.824 1.295 -8.864 1.00 90.81 90 ILE A C 1
ATOM 749 O O . ILE A 1 90 ? -4.651 2.507 -8.733 1.00 90.81 90 ILE A O 1
ATOM 753 N N . VAL A 1 91 ? -3.877 0.457 -9.282 1.00 90.56 91 VAL A N 1
ATOM 754 C CA . VAL A 1 91 ? -2.545 0.878 -9.729 1.00 90.56 91 VAL A CA 1
ATOM 755 C C . VAL A 1 91 ? -2.449 0.763 -11.243 1.00 90.56 91 VAL A C 1
ATOM 757 O O . VAL A 1 91 ? -2.866 -0.237 -11.820 1.00 90.56 91 VAL A O 1
ATOM 760 N N . THR A 1 92 ? -1.912 1.797 -11.888 1.00 88.19 92 THR A N 1
ATOM 761 C CA . THR A 1 92 ? -1.764 1.859 -13.348 1.00 88.19 92 THR A CA 1
ATOM 762 C C . THR A 1 92 ? -0.553 2.691 -13.766 1.00 88.19 92 THR A C 1
ATOM 764 O O . THR A 1 92 ? -0.127 3.592 -13.042 1.00 88.19 92 THR A O 1
ATOM 767 N N . LEU A 1 93 ? -0.016 2.407 -14.954 1.00 87.06 93 LEU A N 1
ATOM 768 C CA . LEU A 1 93 ? 0.988 3.234 -15.635 1.00 87.06 93 LEU A CA 1
ATOM 769 C C . LEU A 1 93 ? 0.353 4.336 -16.498 1.00 87.06 93 LEU A C 1
ATOM 771 O O . LEU A 1 93 ? 1.026 5.282 -16.910 1.00 87.06 93 LEU A O 1
ATOM 775 N N . GLU A 1 94 ? -0.943 4.233 -16.795 1.00 81.06 94 GLU A N 1
ATOM 776 C CA . GLU A 1 94 ? -1.622 5.158 -17.694 1.00 81.06 94 GLU A CA 1
ATOM 777 C C . GLU A 1 94 ? -1.967 6.481 -17.008 1.00 81.06 94 GLU A C 1
ATOM 779 O O . GLU A 1 94 ? -2.436 6.545 -15.870 1.00 81.06 94 GLU A O 1
ATOM 784 N N . LYS A 1 95 ? -1.791 7.587 -17.738 1.00 70.50 95 LYS A N 1
ATOM 785 C CA . LYS A 1 95 ? -2.060 8.924 -17.193 1.00 70.50 95 LYS A CA 1
ATOM 786 C C . LYS A 1 95 ? -3.552 9.250 -17.070 1.00 70.50 95 LYS A C 1
ATOM 788 O O . LYS A 1 95 ? -3.903 10.084 -16.236 1.00 70.50 95 LYS A O 1
ATOM 793 N N . LYS A 1 96 ? -4.414 8.660 -17.901 1.00 69.75 96 LYS A N 1
ATOM 794 C CA . LYS A 1 96 ? -5.855 8.944 -17.944 1.00 69.75 96 LYS A CA 1
ATOM 795 C C . LYS A 1 96 ? -6.623 7.635 -18.008 1.00 69.75 96 LYS A C 1
ATOM 797 O O . LYS A 1 96 ? -6.490 6.914 -18.986 1.00 69.75 96 LYS A O 1
ATOM 802 N N . GLN A 1 97 ? -7.460 7.384 -17.009 1.00 69.44 97 GLN A N 1
ATOM 803 C CA . GLN A 1 97 ? -8.354 6.233 -16.995 1.00 69.44 97 GLN A CA 1
ATOM 804 C C . GLN A 1 97 ? -9.769 6.678 -16.644 1.00 69.44 97 GLN A C 1
ATOM 806 O O . GLN A 1 97 ? -9.968 7.458 -15.712 1.00 69.44 97 GLN A O 1
ATOM 811 N N . LYS A 1 98 ? -10.752 6.185 -17.402 1.00 78.62 98 LYS A N 1
ATOM 812 C CA . LYS A 1 98 ? -12.161 6.241 -17.008 1.00 78.62 98 LYS A CA 1
ATOM 813 C C . LYS A 1 98 ? -12.471 4.942 -16.281 1.00 78.62 98 LYS A C 1
ATOM 815 O O . LYS A 1 98 ? -12.432 3.880 -16.892 1.00 78.62 98 LYS A O 1
ATOM 820 N N . ILE A 1 99 ? -12.747 5.034 -14.986 1.00 78.06 9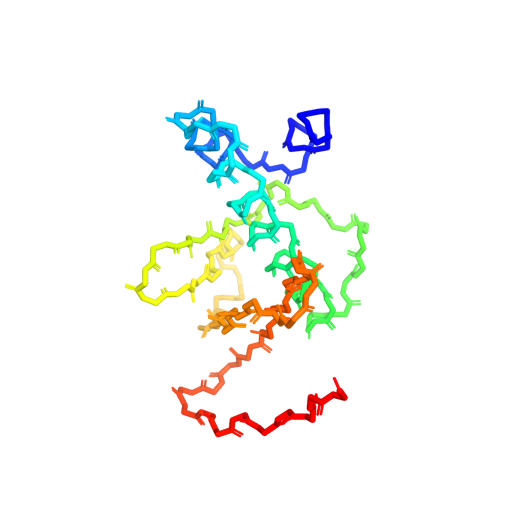9 ILE A N 1
ATOM 821 C CA . ILE A 1 99 ? -13.126 3.881 -14.172 1.00 78.06 99 ILE A CA 1
ATOM 822 C C . ILE A 1 99 ? -14.644 3.874 -14.050 1.00 78.06 99 ILE A C 1
ATOM 824 O O . ILE A 1 99 ? -15.237 4.847 -13.586 1.00 78.06 99 ILE A O 1
ATOM 828 N N . TYR A 1 100 ? -15.253 2.761 -14.444 1.00 81.81 100 TYR A N 1
ATOM 829 C CA . TYR A 1 100 ? -16.661 2.472 -14.213 1.00 81.81 100 TYR A CA 1
ATOM 830 C C . TYR A 1 100 ? -16.742 1.355 -13.178 1.00 81.81 100 TYR A C 1
ATOM 832 O O . TYR A 1 100 ? -16.036 0.354 -13.293 1.00 81.81 100 TYR A O 1
ATOM 840 N N . TYR A 1 101 ? -17.578 1.527 -12.160 1.00 77.50 101 TYR A N 1
ATOM 841 C CA . TYR A 1 101 ? -17.818 0.504 -11.150 1.00 77.50 101 TYR A CA 1
ATOM 842 C C . TYR A 1 101 ? -19.310 0.432 -10.846 1.00 77.50 101 TYR A C 1
ATOM 844 O O . TYR A 1 101 ? -20.014 1.441 -10.892 1.00 77.50 101 TYR A O 1
ATOM 852 N N . TRP A 1 102 ? -19.784 -0.774 -10.552 1.00 75.12 102 TRP A N 1
ATOM 853 C CA . TRP A 1 102 ? -21.162 -0.998 -10.140 1.00 75.12 102 TRP A CA 1
ATOM 854 C C . TRP A 1 102 ? -21.294 -0.832 -8.634 1.00 75.12 102 TRP A C 1
ATOM 856 O O . TRP A 1 102 ? -20.420 -1.235 -7.864 1.00 75.12 102 TRP A O 1
ATOM 866 N N . LYS A 1 103 ? -22.407 -0.231 -8.231 1.00 67.06 103 LYS A N 1
ATOM 867 C CA . LYS A 1 103 ? -22.799 -0.064 -6.840 1.00 67.06 103 LYS A CA 1
ATOM 868 C C . LYS A 1 103 ? -24.126 -0.797 -6.672 1.00 67.06 103 LYS A C 1
ATOM 870 O O . LYS A 1 103 ? -25.056 -0.492 -7.417 1.00 67.06 103 LYS A O 1
ATOM 875 N N . ILE A 1 104 ? -24.149 -1.797 -5.794 1.00 62.25 104 ILE A N 1
ATOM 876 C CA . ILE A 1 104 ? -25.352 -2.566 -5.446 1.00 62.25 104 ILE A CA 1
ATOM 877 C C . ILE A 1 104 ? -26.114 -1.799 -4.372 1.00 62.25 104 ILE A C 1
ATOM 879 O O . ILE A 1 104 ? -25.435 -1.304 -3.443 1.00 62.25 104 ILE A O 1
#

InterPro domains:
  IPR008278 4'-phosphopantetheinyl transferase domain [PF01648] (2-59)
  IPR037143 4'-phosphopantetheinyl transferase domain superfamily [G3DSA:3.90.470.20] (3-92)
  IPR037143 4'-phosphopantetheinyl transferase domain superfamily [SSF56214] (2-99)